Protein AF-I5BXK4-F1 (afdb_monomer_lite)

Secondary structure (DSSP, 8-state):
--EEEEE-TTSHHHHHHHHHHHHSS-SEEEEEESS--S---TTEEEEE--GGGGGG--HHHHHHHH-TTSTTHHHHHHH--

Structure (mmCIF, N/CA/C/O backbone):
data_AF-I5BXK4-F1
#
_entry.id   AF-I5BXK4-F1
#
loop_
_atom_site.group_PDB
_atom_site.id
_atom_site.type_symbol
_atom_site.label_atom_id
_atom_site.label_alt_id
_atom_site.label_comp_id
_atom_site.label_asym_id
_atom_site.label_entity_id
_atom_site.label_seq_id
_atom_site.pdbx_PDB_ins_code
_atom_site.Cartn_x
_atom_site.Cartn_y
_atom_site.Cartn_z
_atom_site.occupancy
_atom_site.B_iso_or_equiv
_atom_site.auth_seq_id
_atom_site.auth_comp_id
_atom_site.auth_asym_id
_atom_site.auth_atom_id
_atom_site.pdbx_PDB_model_num
ATOM 1 N N . MET A 1 1 ? -11.149 -10.202 5.951 1.00 84.75 1 MET A N 1
ATOM 2 C CA . MET A 1 1 ? -9.922 -9.394 5.922 1.00 84.75 1 MET A CA 1
ATOM 3 C C . MET A 1 1 ? -9.751 -8.840 4.523 1.00 84.75 1 MET A C 1
ATOM 5 O O . MET A 1 1 ? -9.841 -9.606 3.570 1.00 84.75 1 MET A O 1
ATOM 9 N N . LYS A 1 2 ? -9.605 -7.526 4.390 1.00 91.81 2 LYS A N 1
ATOM 10 C CA . LYS A 1 2 ? -9.487 -6.830 3.110 1.00 91.81 2 LYS A CA 1
ATOM 11 C C . LYS A 1 2 ? -8.155 -6.101 3.063 1.00 91.81 2 LYS A C 1
ATOM 13 O O . LYS A 1 2 ? -7.924 -5.162 3.823 1.00 91.81 2 LYS A O 1
ATOM 18 N N . ILE A 1 3 ? -7.288 -6.554 2.166 1.00 94.12 3 ILE A N 1
ATOM 19 C CA . ILE A 1 3 ? -5.970 -5.965 1.943 1.00 94.12 3 ILE A CA 1
ATOM 20 C C . ILE A 1 3 ? -5.994 -5.318 0.564 1.00 94.12 3 ILE A C 1
ATOM 22 O O . ILE A 1 3 ? -6.187 -5.998 -0.443 1.00 94.12 3 ILE A O 1
ATOM 26 N N . ALA A 1 4 ? -5.814 -4.002 0.517 1.00 95.06 4 ALA A N 1
ATOM 27 C CA . ALA A 1 4 ? -5.717 -3.275 -0.738 1.00 95.06 4 ALA A CA 1
ATOM 28 C C . ALA A 1 4 ? -4.252 -3.149 -1.158 1.00 95.06 4 ALA A C 1
ATOM 30 O O . ALA A 1 4 ? -3.413 -2.673 -0.396 1.00 95.06 4 ALA A O 1
ATOM 31 N N . LEU A 1 5 ? -3.948 -3.540 -2.392 1.00 94.00 5 LEU A N 1
ATOM 32 C CA . LEU A 1 5 ? -2.635 -3.362 -3.008 1.00 94.00 5 LEU A CA 1
ATOM 33 C C . LEU A 1 5 ? -2.736 -2.190 -3.987 1.00 94.00 5 LEU A C 1
ATOM 35 O O . LEU A 1 5 ? -3.594 -2.193 -4.869 1.00 94.00 5 LEU A O 1
ATOM 39 N N . ILE A 1 6 ? -1.868 -1.188 -3.854 1.00 94.06 6 ILE A N 1
ATOM 40 C CA . ILE A 1 6 ? -1.842 -0.038 -4.760 1.00 94.06 6 ILE A CA 1
ATOM 41 C C . ILE A 1 6 ? -0.435 0.198 -5.300 1.00 94.06 6 ILE A C 1
ATOM 43 O O . ILE A 1 6 ? 0.506 0.454 -4.554 1.00 94.06 6 ILE A O 1
ATOM 47 N N . ALA A 1 7 ? -0.290 0.144 -6.621 1.00 92.75 7 ALA A N 1
ATOM 48 C CA . ALA A 1 7 ? 0.935 0.531 -7.308 1.00 92.75 7 ALA A CA 1
ATOM 49 C C . ALA A 1 7 ? 0.817 1.973 -7.819 1.00 92.75 7 ALA A C 1
ATOM 51 O O . ALA A 1 7 ? -0.209 2.372 -8.368 1.00 92.75 7 ALA A O 1
ATOM 52 N N . GLY A 1 8 ? 1.872 2.773 -7.652 1.00 88.56 8 GLY A N 1
ATOM 53 C CA . GLY A 1 8 ? 1.897 4.142 -8.178 1.00 88.56 8 GLY A CA 1
ATOM 54 C C . GLY A 1 8 ? 1.096 5.156 -7.354 1.00 88.56 8 GLY A C 1
ATOM 55 O O . GLY A 1 8 ? 0.636 6.164 -7.892 1.00 88.56 8 GLY A O 1
ATOM 56 N N . ALA A 1 9 ? 0.984 4.948 -6.039 1.00 88.94 9 ALA A N 1
ATOM 57 C CA . ALA A 1 9 ? 0.282 5.852 -5.122 1.00 88.94 9 ALA A CA 1
ATOM 58 C C . ALA A 1 9 ? 0.875 7.280 -5.040 1.00 88.94 9 ALA A C 1
ATOM 60 O O . ALA A 1 9 ? 0.257 8.178 -4.476 1.00 88.94 9 ALA A O 1
ATOM 61 N N . THR A 1 10 ? 2.048 7.529 -5.635 1.00 86.69 10 THR A N 1
ATOM 62 C CA . THR A 1 10 ? 2.626 8.877 -5.787 1.00 86.69 10 THR A CA 1
ATOM 63 C C . THR A 1 10 ? 2.033 9.680 -6.946 1.00 86.69 10 THR A C 1
ATOM 65 O O . THR A 1 10 ? 2.234 10.891 -7.000 1.00 86.69 10 THR A O 1
ATOM 68 N N . GLY A 1 11 ? 1.358 9.031 -7.901 1.00 89.38 11 GLY A N 1
ATOM 69 C CA . GLY A 1 11 ? 0.664 9.711 -8.997 1.00 89.38 11 GLY A CA 1
ATOM 70 C C . GLY A 1 11 ? -0.625 10.386 -8.524 1.00 89.38 11 GLY A C 1
ATOM 71 O O . GLY A 1 11 ? -1.121 10.090 -7.445 1.00 89.38 11 GLY A O 1
ATOM 72 N N . MET A 1 12 ? -1.204 11.270 -9.339 1.00 91.44 12 MET A N 1
ATOM 73 C CA . MET A 1 12 ? -2.422 12.011 -8.971 1.00 91.44 12 MET A CA 1
ATOM 74 C C . MET A 1 12 ? -3.593 11.078 -8.628 1.00 91.44 12 MET A C 1
ATOM 76 O O . MET A 1 12 ? -4.177 11.178 -7.552 1.00 91.44 12 MET A O 1
ATOM 80 N N . VAL A 1 13 ? -3.882 10.125 -9.519 1.00 93.88 13 VAL A N 1
ATOM 81 C CA . VAL A 1 13 ? -4.959 9.143 -9.327 1.00 93.88 13 VAL A CA 1
ATOM 82 C C . VAL A 1 13 ? -4.633 8.202 -8.172 1.00 93.88 13 VAL A C 1
ATOM 84 O O . VAL A 1 13 ? -5.459 8.009 -7.287 1.00 93.88 13 VAL A O 1
ATOM 87 N N . GLY A 1 14 ? -3.409 7.666 -8.140 1.00 93.25 14 GLY A N 1
ATOM 88 C CA . GLY A 1 14 ? -2.979 6.748 -7.088 1.00 93.25 14 GLY A CA 1
ATOM 89 C C . GLY A 1 14 ? -3.024 7.382 -5.697 1.00 93.25 14 GLY A C 1
ATOM 90 O O . GLY A 1 14 ? -3.433 6.732 -4.743 1.00 93.25 14 GLY A O 1
ATOM 91 N N . LYS A 1 15 ? -2.678 8.667 -5.581 1.00 93.25 15 LYS A N 1
ATOM 92 C CA . LYS A 1 15 ? -2.748 9.405 -4.319 1.00 93.25 15 LYS A CA 1
ATOM 93 C C . LYS A 1 15 ? -4.191 9.564 -3.850 1.00 93.25 15 LYS A C 1
ATOM 95 O O . LYS A 1 15 ? -4.467 9.333 -2.679 1.00 93.25 15 LYS A O 1
ATOM 100 N N . GLN A 1 16 ? -5.111 9.912 -4.750 1.00 95.06 16 GLN A N 1
ATOM 101 C CA . GLN A 1 16 ? -6.527 10.035 -4.398 1.00 95.06 16 GLN A CA 1
ATOM 102 C C . GLN A 1 16 ? -7.145 8.681 -4.029 1.00 95.06 16 GLN A C 1
ATOM 104 O O . GLN A 1 16 ? -7.857 8.585 -3.032 1.00 95.06 16 GLN A O 1
ATOM 109 N N . ALA A 1 17 ? -6.832 7.629 -4.788 1.00 95.44 17 ALA A N 1
ATOM 110 C CA . ALA A 1 17 ? -7.264 6.269 -4.484 1.00 95.44 17 ALA A CA 1
ATOM 111 C C . ALA A 1 17 ? -6.710 5.790 -3.133 1.00 95.44 17 ALA A C 1
ATOM 113 O O . ALA A 1 17 ? -7.448 5.202 -2.352 1.00 95.44 17 ALA A O 1
ATOM 114 N N . LEU A 1 18 ? -5.446 6.099 -2.818 1.00 95.19 18 LEU A N 1
ATOM 115 C CA . LEU A 1 18 ? -4.854 5.795 -1.517 1.00 95.19 18 LEU A CA 1
ATOM 116 C C . LEU A 1 18 ? -5.668 6.419 -0.379 1.00 95.19 18 LEU A C 1
ATOM 118 O O . LEU A 1 18 ? -6.024 5.701 0.545 1.00 95.19 18 LEU A O 1
ATOM 122 N N . TYR A 1 19 ? -6.000 7.712 -0.445 1.00 94.81 19 TYR A N 1
ATOM 123 C CA . TYR A 1 19 ? -6.804 8.347 0.608 1.00 94.81 19 TYR A CA 1
ATOM 124 C C . TYR A 1 19 ? -8.168 7.674 0.784 1.00 94.81 19 TYR A C 1
ATOM 126 O O . TYR A 1 19 ? -8.547 7.364 1.907 1.00 94.81 19 TYR A O 1
ATOM 134 N N . GLN A 1 20 ? -8.858 7.356 -0.314 1.00 95.25 20 GLN A N 1
ATOM 135 C CA . GLN A 1 20 ? -10.142 6.651 -0.244 1.00 95.25 20 GLN A CA 1
ATOM 136 C C . GLN A 1 20 ? -10.010 5.250 0.365 1.00 95.25 20 GLN A C 1
ATOM 138 O O . GLN A 1 20 ? -10.872 4.825 1.127 1.00 95.25 20 GLN A O 1
ATOM 143 N N . LEU A 1 21 ? -8.927 4.532 0.058 1.00 95.75 21 LEU A N 1
ATOM 144 C CA . LEU A 1 21 ? -8.662 3.213 0.630 1.00 95.75 21 LEU A CA 1
ATOM 145 C C . LEU A 1 21 ? -8.340 3.285 2.126 1.00 95.75 21 LEU A C 1
ATOM 147 O O . LEU A 1 21 ? -8.762 2.401 2.869 1.00 95.75 21 LEU A O 1
ATOM 151 N N . LEU A 1 22 ? -7.635 4.324 2.583 1.00 94.69 22 LEU A N 1
ATOM 152 C CA . LEU A 1 22 ? -7.345 4.514 4.009 1.00 94.69 22 LEU A CA 1
ATOM 153 C C . LEU A 1 22 ? -8.618 4.775 4.828 1.00 94.69 22 LEU A C 1
ATOM 155 O O . LEU A 1 22 ? -8.721 4.265 5.946 1.00 94.69 22 LEU A O 1
ATOM 159 N N . ASP A 1 23 ? -9.594 5.469 4.238 1.00 95.38 23 ASP A N 1
ATOM 160 C CA . ASP A 1 23 ? -10.912 5.728 4.836 1.00 95.38 23 ASP A CA 1
ATOM 161 C C . ASP A 1 23 ? -11.901 4.558 4.672 1.00 95.38 23 ASP A C 1
ATOM 163 O O . ASP A 1 23 ? -12.969 4.544 5.286 1.00 95.38 23 ASP A O 1
ATOM 167 N N . SER A 1 24 ? -11.567 3.564 3.847 1.00 95.19 24 SER A N 1
ATOM 168 C CA . SER A 1 24 ? -12.430 2.411 3.586 1.00 95.19 24 SER A CA 1
ATOM 169 C C . SER A 1 24 ? -12.386 1.355 4.700 1.00 95.19 24 SER A C 1
ATOM 171 O O . SER A 1 24 ? -11.604 1.425 5.658 1.00 95.19 24 SER A O 1
ATOM 173 N N . ASP A 1 25 ? -13.202 0.312 4.535 1.00 94.12 25 ASP A N 1
ATOM 174 C CA . ASP A 1 25 ? -13.236 -0.860 5.413 1.00 94.12 25 ASP A CA 1
ATOM 175 C C . ASP A 1 25 ? -12.057 -1.829 5.216 1.00 94.12 25 ASP A C 1
ATOM 177 O O . ASP A 1 25 ? -12.066 -2.932 5.758 1.00 94.12 25 ASP A O 1
ATOM 181 N N . CYS A 1 26 ? -11.028 -1.423 4.465 1.00 94.69 26 CYS A N 1
ATOM 182 C CA . CYS A 1 26 ? -9.787 -2.177 4.373 1.00 94.69 26 CYS A CA 1
ATOM 183 C C . CYS A 1 26 ? -9.078 -2.233 5.731 1.00 94.69 26 CYS A C 1
ATOM 185 O O . CYS A 1 26 ? -9.010 -1.240 6.468 1.00 94.69 26 CYS A O 1
ATOM 187 N N . ASP A 1 27 ? -8.499 -3.395 6.018 1.00 93.69 27 ASP A N 1
ATOM 188 C CA . ASP A 1 27 ? -7.696 -3.651 7.212 1.00 93.69 27 ASP A CA 1
ATOM 189 C C . ASP A 1 27 ? -6.254 -3.158 7.009 1.00 93.69 27 ASP A C 1
ATOM 191 O O . ASP A 1 27 ? -5.644 -2.601 7.920 1.00 93.69 27 ASP A O 1
ATOM 195 N N . ALA A 1 28 ? -5.726 -3.306 5.788 1.00 94.19 28 ALA A N 1
ATOM 196 C CA . ALA A 1 28 ? -4.413 -2.803 5.397 1.00 94.19 28 ALA A CA 1
ATOM 197 C C . ALA A 1 28 ? -4.391 -2.302 3.952 1.00 94.19 28 ALA A C 1
ATOM 199 O O . ALA A 1 28 ? -5.074 -2.827 3.071 1.00 94.19 28 ALA A O 1
ATOM 200 N N . VAL A 1 29 ? -3.542 -1.306 3.710 1.00 95.25 29 VAL A N 1
ATOM 201 C CA . VAL A 1 29 ? -3.217 -0.783 2.388 1.00 95.25 29 VAL A CA 1
ATOM 202 C C . VAL A 1 29 ? -1.712 -0.894 2.180 1.00 95.25 29 VAL A C 1
ATOM 204 O O . VAL A 1 29 ? -0.920 -0.287 2.902 1.00 95.25 29 VAL A O 1
ATOM 207 N N . LEU A 1 30 ? -1.324 -1.669 1.174 1.00 94.31 30 LEU A N 1
ATOM 208 C CA . LEU A 1 30 ? 0.055 -1.898 0.769 1.00 94.31 3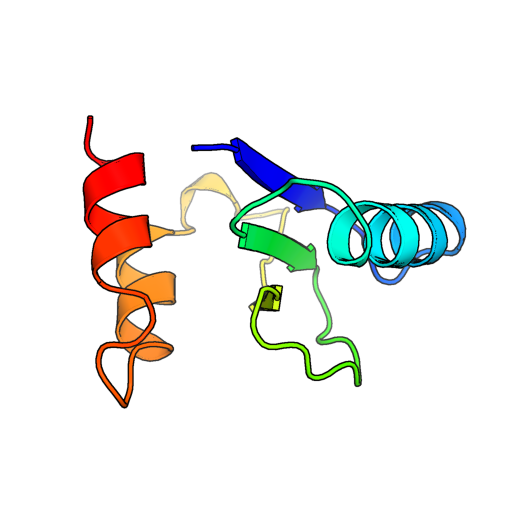0 LEU A CA 1
ATOM 209 C C . LEU A 1 30 ? 0.355 -1.050 -0.465 1.00 94.31 30 LEU A C 1
ATOM 211 O O . LEU A 1 30 ? -0.157 -1.304 -1.555 1.00 94.31 30 LEU A O 1
ATOM 215 N N . SER A 1 31 ? 1.179 -0.022 -0.288 1.00 94.50 31 SER A N 1
ATOM 216 C CA . SER A 1 31 ? 1.574 0.886 -1.362 1.00 94.50 31 SER A CA 1
ATOM 217 C C . SER A 1 31 ? 2.930 0.497 -1.934 1.00 94.50 31 SER A C 1
ATOM 219 O O . SER A 1 31 ? 3.930 0.530 -1.223 1.00 94.50 31 SER A O 1
ATOM 221 N N . PHE A 1 32 ? 2.985 0.255 -3.240 1.00 93.56 32 PHE A N 1
ATOM 222 C CA . PHE A 1 32 ? 4.205 -0.033 -3.988 1.00 93.56 32 PHE A CA 1
ATOM 223 C C . PHE A 1 32 ? 4.551 1.142 -4.898 1.00 93.56 32 PHE A C 1
ATOM 225 O O . PHE A 1 32 ? 3.743 1.605 -5.711 1.00 93.56 32 PHE A O 1
ATOM 232 N N . GLY A 1 33 ? 5.774 1.641 -4.788 1.00 91.56 33 GLY A N 1
ATOM 233 C CA . GLY A 1 33 ? 6.232 2.749 -5.613 1.00 91.56 33 GLY A CA 1
ATOM 234 C C . GLY A 1 33 ? 7.744 2.844 -5.645 1.00 91.56 33 GLY A C 1
ATOM 235 O O . GLY A 1 33 ? 8.428 2.245 -4.835 1.00 91.56 33 GLY A O 1
ATOM 236 N N . ARG A 1 34 ? 8.290 3.657 -6.549 1.00 89.44 34 ARG A N 1
ATOM 237 C CA . ARG A 1 34 ? 9.740 3.934 -6.578 1.00 89.44 34 ARG A CA 1
ATOM 238 C C . ARG A 1 34 ? 10.174 4.993 -5.558 1.00 89.44 34 ARG A C 1
ATOM 240 O O . ARG A 1 34 ? 11.354 5.306 -5.454 1.00 89.44 34 ARG A O 1
ATOM 247 N N . ARG A 1 35 ? 9.217 5.621 -4.870 1.00 87.06 35 ARG A N 1
ATOM 248 C CA . ARG A 1 35 ? 9.432 6.697 -3.896 1.00 87.06 35 ARG A CA 1
ATOM 249 C C . ARG A 1 35 ? 8.440 6.543 -2.755 1.00 87.06 35 ARG A C 1
ATOM 251 O O . ARG A 1 35 ? 7.287 6.190 -2.993 1.00 87.06 35 ARG A O 1
ATOM 258 N N . GLN A 1 36 ? 8.885 6.864 -1.548 1.00 84.38 36 GLN A N 1
ATOM 259 C CA . GLN A 1 36 ? 8.039 6.848 -0.364 1.00 84.38 36 GLN A CA 1
ATOM 260 C C . GLN A 1 36 ? 7.154 8.101 -0.312 1.00 84.38 36 GLN A C 1
ATOM 262 O O . GLN A 1 36 ? 7.600 9.209 -0.620 1.00 84.38 36 GLN A O 1
ATOM 267 N N . LEU A 1 37 ? 5.895 7.931 0.086 1.00 85.94 37 LEU A N 1
ATOM 268 C CA . LEU A 1 37 ? 4.979 9.030 0.369 1.00 85.94 37 LEU A CA 1
ATOM 269 C C . LEU A 1 37 ? 5.215 9.544 1.787 1.00 85.94 37 LEU A C 1
ATOM 271 O O . LEU A 1 37 ? 5.375 8.765 2.728 1.00 85.94 37 LEU A O 1
ATOM 275 N N . GLN A 1 38 ? 5.129 10.861 1.962 1.00 87.06 38 GLN A N 1
ATOM 276 C CA . GLN A 1 38 ? 5.161 11.514 3.276 1.00 87.06 38 GLN A CA 1
ATOM 277 C C . GLN A 1 38 ? 3.804 11.398 3.997 1.00 87.06 38 GLN A C 1
ATOM 279 O O . GLN A 1 38 ? 3.247 12.383 4.468 1.00 87.06 38 GLN A O 1
ATOM 284 N N . ILE A 1 39 ? 3.237 10.192 4.032 1.00 88.88 39 ILE A N 1
ATOM 285 C CA . ILE A 1 39 ? 1.965 9.876 4.687 1.00 88.88 39 ILE A CA 1
ATOM 286 C C . ILE A 1 39 ? 2.249 8.804 5.735 1.00 88.88 39 ILE A C 1
ATOM 288 O O . ILE A 1 39 ? 2.820 7.759 5.421 1.00 88.88 39 ILE A O 1
ATOM 292 N N . LYS A 1 40 ? 1.848 9.059 6.981 1.00 86.81 40 LYS A N 1
ATOM 293 C CA . LYS A 1 40 ? 1.875 8.074 8.066 1.00 86.81 40 LYS A CA 1
ATOM 294 C C . LYS A 1 40 ? 0.439 7.725 8.427 1.00 86.81 40 LYS A C 1
ATOM 296 O O . LYS A 1 40 ? -0.341 8.621 8.729 1.00 86.81 40 LYS A O 1
ATOM 301 N N . HIS A 1 41 ? 0.099 6.444 8.374 1.00 91.25 41 HIS A N 1
ATOM 302 C CA . HIS A 1 41 ? -1.228 5.946 8.720 1.00 91.25 41 HIS A CA 1
ATOM 303 C C . HIS A 1 41 ? -1.099 4.528 9.283 1.00 91.25 41 HIS A C 1
ATOM 305 O O . HIS A 1 41 ? -0.268 3.765 8.798 1.00 91.25 41 HIS A O 1
ATOM 311 N N . ASN A 1 42 ? -1.909 4.167 10.283 1.00 89.75 42 ASN A N 1
ATOM 312 C CA . ASN A 1 42 ? -1.819 2.859 10.952 1.00 89.75 42 ASN A CA 1
ATOM 313 C C . ASN A 1 42 ? -2.108 1.682 10.004 1.00 89.75 42 ASN A C 1
ATOM 315 O O . ASN A 1 42 ? -1.485 0.640 10.127 1.00 89.75 42 ASN A O 1
ATOM 319 N N . LYS A 1 43 ? -3.001 1.874 9.027 1.00 93.38 43 LYS A N 1
ATOM 320 C CA . LYS A 1 43 ? -3.323 0.898 7.974 1.00 93.38 43 LYS A CA 1
ATOM 321 C C . LYS A 1 43 ? -2.358 0.909 6.782 1.00 93.38 43 LYS A C 1
ATOM 323 O O . LYS A 1 43 ? -2.508 0.075 5.899 1.00 93.38 43 LYS A O 1
ATOM 328 N N . LEU A 1 44 ? -1.426 1.864 6.693 1.00 93.25 44 LEU A N 1
ATOM 329 C CA . LEU A 1 44 ? -0.593 2.043 5.500 1.00 93.25 44 LEU A CA 1
ATOM 330 C C . LEU A 1 44 ? 0.800 1.462 5.698 1.00 93.25 44 LEU A C 1
ATOM 332 O O . LEU A 1 44 ? 1.586 1.975 6.496 1.00 93.25 44 LEU A O 1
ATOM 336 N N . LEU A 1 45 ? 1.147 0.498 4.855 1.00 92.69 45 LEU A N 1
ATOM 337 C CA . LEU A 1 45 ? 2.505 -0.002 4.727 1.00 92.69 45 LEU A CA 1
ATOM 338 C C . LEU A 1 45 ? 3.026 0.313 3.321 1.00 92.69 45 LEU A C 1
ATOM 340 O O . LEU A 1 45 ? 2.364 0.059 2.317 1.00 92.69 45 LEU A O 1
ATOM 344 N N . GLN A 1 46 ? 4.195 0.946 3.246 1.00 92.81 46 GLN A N 1
ATOM 345 C CA . GLN A 1 46 ? 4.755 1.442 1.989 1.00 92.81 46 GLN A CA 1
ATOM 346 C C . GLN A 1 46 ? 6.054 0.724 1.654 1.00 92.81 46 GLN A C 1
ATOM 348 O O . GLN A 1 46 ? 6.963 0.690 2.485 1.00 92.81 46 GLN A O 1
ATOM 353 N N . PHE A 1 47 ? 6.176 0.252 0.419 1.00 92.19 47 PHE A N 1
ATOM 354 C CA . PHE A 1 47 ? 7.356 -0.420 -0.103 1.00 92.19 47 PHE A CA 1
ATOM 355 C C . PHE A 1 47 ? 7.946 0.343 -1.281 1.00 92.19 47 PHE A C 1
ATOM 357 O O . PHE A 1 47 ? 7.241 0.728 -2.221 1.00 92.19 47 PHE A O 1
ATOM 364 N N . THR A 1 48 ? 9.263 0.526 -1.225 1.00 91.12 48 THR A N 1
ATOM 365 C CA . THR A 1 48 ? 10.028 1.034 -2.356 1.00 91.12 48 THR A CA 1
ATOM 366 C C . THR A 1 48 ? 10.380 -0.142 -3.254 1.00 91.12 48 THR A C 1
ATOM 368 O O . THR A 1 48 ? 11.164 -0.995 -2.855 1.00 91.12 48 THR A O 1
ATOM 371 N N . VAL A 1 49 ? 9.795 -0.195 -4.448 1.00 91.00 49 VAL A N 1
ATOM 372 C CA . VAL A 1 49 ? 9.990 -1.286 -5.408 1.00 91.00 49 VAL A CA 1
ATOM 373 C C . VAL A 1 49 ? 10.465 -0.731 -6.737 1.00 91.00 49 VAL A C 1
ATOM 375 O O . VAL A 1 49 ? 9.904 0.234 -7.2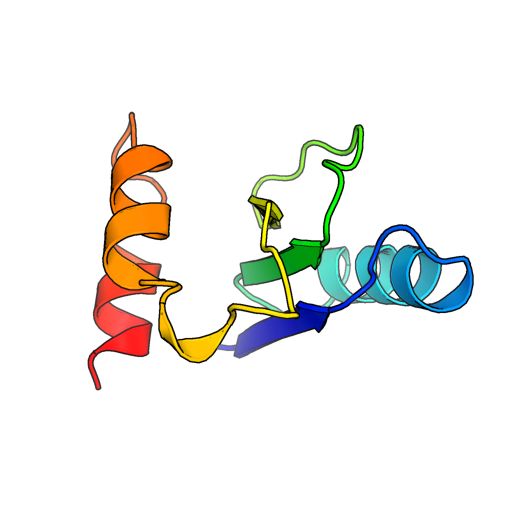67 1.00 91.00 49 VAL A O 1
ATOM 378 N N . ASP A 1 50 ? 11.489 -1.373 -7.291 1.00 90.19 50 ASP A N 1
ATOM 379 C CA . ASP A 1 50 ? 11.842 -1.216 -8.692 1.00 90.19 50 ASP A CA 1
ATOM 380 C C . ASP A 1 50 ? 11.002 -2.176 -9.539 1.00 90.19 50 ASP A C 1
ATOM 382 O O . ASP A 1 50 ? 11.245 -3.380 -9.587 1.00 90.19 50 ASP A O 1
ATOM 386 N N . PHE A 1 51 ? 10.001 -1.631 -10.229 1.00 87.69 51 PHE A N 1
ATOM 387 C CA . PHE A 1 51 ? 9.105 -2.419 -11.074 1.00 87.69 51 PHE A CA 1
ATOM 388 C C . PHE A 1 51 ? 9.814 -3.095 -12.254 1.00 87.69 51 PHE A C 1
ATOM 390 O O . PHE A 1 51 ? 9.284 -4.065 -12.788 1.00 87.69 51 PHE A O 1
ATOM 397 N N . THR A 1 52 ? 11.005 -2.632 -12.655 1.00 90.31 52 THR A N 1
ATOM 398 C CA . THR A 1 52 ? 11.791 -3.306 -13.704 1.00 90.31 52 THR A CA 1
ATOM 399 C C . THR A 1 52 ? 12.390 -4.628 -13.225 1.00 90.31 52 THR A C 1
ATOM 401 O O . THR A 1 52 ? 12.691 -5.494 -14.042 1.00 90.31 52 THR A O 1
ATOM 404 N N . ARG A 1 53 ? 12.506 -4.808 -11.903 1.00 90.44 53 ARG A N 1
ATOM 405 C CA . ARG A 1 53 ? 13.036 -5.999 -11.229 1.00 90.44 53 ARG A CA 1
ATOM 406 C C . ARG A 1 53 ? 12.033 -6.577 -10.231 1.00 90.44 53 ARG A C 1
ATOM 408 O O . ARG A 1 53 ? 12.413 -7.149 -9.219 1.00 90.44 53 ARG A O 1
ATOM 415 N N . VAL A 1 54 ? 10.736 -6.427 -10.504 1.00 87.00 54 VAL A N 1
ATOM 416 C CA . VAL A 1 54 ? 9.676 -6.841 -9.568 1.00 87.00 54 VAL A CA 1
ATOM 417 C C . VAL A 1 54 ? 9.713 -8.339 -9.247 1.00 87.00 54 VAL A C 1
ATOM 419 O O . VAL A 1 54 ? 9.320 -8.727 -8.156 1.00 87.00 54 VAL A O 1
ATOM 422 N N . ALA A 1 55 ? 10.227 -9.169 -10.160 1.00 88.75 55 ALA A N 1
ATOM 423 C CA . ALA A 1 55 ? 10.414 -10.602 -9.929 1.00 88.75 55 ALA A CA 1
ATOM 424 C C . ALA A 1 55 ? 11.409 -10.907 -8.793 1.00 88.75 55 ALA A C 1
ATOM 426 O O . ALA A 1 55 ? 11.307 -11.956 -8.168 1.00 88.75 55 ALA A O 1
ATOM 427 N N . ASP A 1 56 ? 12.325 -9.980 -8.503 1.00 89.88 56 ASP A N 1
ATOM 428 C CA . ASP A 1 56 ? 13.303 -10.104 -7.419 1.00 89.88 56 ASP A CA 1
ATOM 429 C C . ASP A 1 56 ? 12.734 -9.603 -6.076 1.00 89.88 56 ASP A C 1
ATOM 431 O O . ASP A 1 56 ? 13.390 -9.712 -5.041 1.00 89.88 56 ASP A O 1
ATOM 435 N N . PHE A 1 57 ? 11.541 -8.995 -6.071 1.00 89.75 57 PHE A N 1
ATOM 436 C CA . PHE A 1 57 ? 10.977 -8.379 -4.876 1.00 89.75 57 PHE A CA 1
ATOM 437 C C . PHE A 1 57 ? 10.297 -9.419 -3.980 1.00 89.75 57 PHE A C 1
ATOM 439 O O . PHE A 1 57 ? 9.248 -9.965 -4.322 1.00 89.75 57 PHE A O 1
ATOM 446 N N . ASN A 1 58 ? 10.861 -9.635 -2.790 1.00 90.06 58 ASN A N 1
ATOM 447 C CA . ASN A 1 58 ? 10.276 -10.492 -1.767 1.00 90.06 58 ASN A CA 1
ATOM 448 C C . ASN A 1 58 ? 9.399 -9.676 -0.803 1.00 90.06 58 ASN A C 1
ATOM 450 O O . ASN A 1 58 ? 9.889 -8.932 0.049 1.00 90.06 58 ASN A O 1
ATOM 454 N N . LEU A 1 59 ? 8.080 -9.832 -0.937 1.00 87.56 59 LEU A N 1
ATOM 455 C CA . LEU A 1 59 ? 7.110 -9.134 -0.096 1.00 87.56 59 LEU A CA 1
ATOM 456 C C . LEU A 1 59 ? 7.183 -9.572 1.374 1.00 87.56 59 LEU A C 1
ATOM 458 O O . LEU A 1 59 ? 7.026 -8.733 2.259 1.00 87.56 59 LEU A O 1
ATOM 462 N N . GLU A 1 60 ? 7.425 -10.854 1.649 1.00 87.31 60 GLU A N 1
ATOM 463 C CA . GLU A 1 60 ? 7.479 -11.361 3.024 1.00 87.31 60 GLU A CA 1
ATOM 464 C C . GLU A 1 60 ? 8.655 -10.757 3.790 1.00 87.31 60 GLU A C 1
ATOM 466 O O . GLU A 1 60 ? 8.491 -10.282 4.916 1.00 87.31 60 GL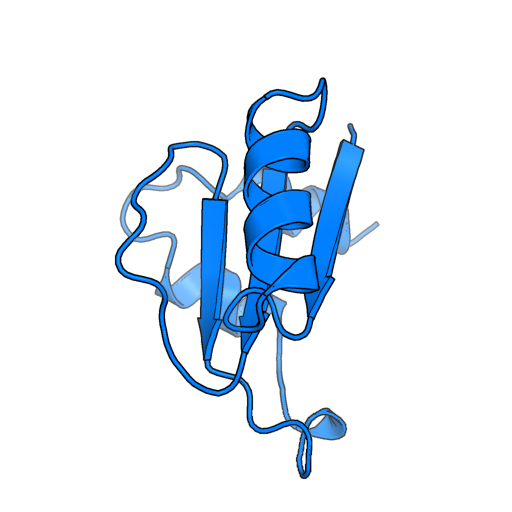U A O 1
ATOM 471 N N . GLU A 1 61 ? 9.825 -10.730 3.153 1.00 88.19 61 GLU A N 1
ATOM 472 C CA . GLU A 1 61 ? 11.044 -10.139 3.704 1.00 88.19 61 GLU A CA 1
ATOM 473 C C . GLU A 1 61 ? 10.862 -8.632 3.932 1.00 88.19 61 GLU A C 1
ATOM 475 O O . GLU A 1 61 ? 11.121 -8.124 5.024 1.00 88.19 61 GLU A O 1
ATOM 480 N N . ALA A 1 62 ? 10.276 -7.927 2.959 1.00 89.38 62 ALA A N 1
ATOM 481 C CA . ALA A 1 62 ? 9.992 -6.501 3.078 1.00 89.38 62 ALA A CA 1
ATOM 482 C C . ALA A 1 62 ? 9.004 -6.170 4.218 1.00 89.38 62 ALA A C 1
ATOM 484 O O . ALA A 1 62 ? 9.119 -5.116 4.853 1.00 89.38 62 ALA A O 1
ATOM 485 N N . ILE A 1 63 ? 8.023 -7.042 4.493 1.00 88.88 63 ILE A N 1
ATOM 486 C CA . ILE A 1 63 ? 7.120 -6.895 5.646 1.00 88.88 63 ILE A CA 1
ATOM 487 C C . ILE A 1 63 ? 7.898 -7.087 6.951 1.00 88.88 63 ILE A C 1
ATOM 489 O O . ILE A 1 63 ? 7.713 -6.295 7.874 1.00 88.88 63 ILE A O 1
ATOM 493 N N . GLN A 1 64 ? 8.777 -8.092 7.033 1.00 85.62 64 GLN A N 1
ATOM 494 C CA . GLN A 1 64 ? 9.578 -8.357 8.233 1.00 85.62 64 GLN A CA 1
ATOM 495 C C . GLN A 1 64 ? 10.480 -7.180 8.605 1.00 85.62 64 GLN A C 1
ATOM 497 O O . GLN A 1 64 ? 10.465 -6.755 9.760 1.00 85.62 64 GLN A O 1
ATOM 502 N N . GLU A 1 65 ? 11.194 -6.598 7.637 1.00 86.50 65 GLU A N 1
ATOM 503 C CA . GLU A 1 65 ? 12.052 -5.428 7.871 1.00 86.50 65 GLU A CA 1
ATOM 504 C C . GLU A 1 65 ? 11.284 -4.248 8.479 1.00 86.5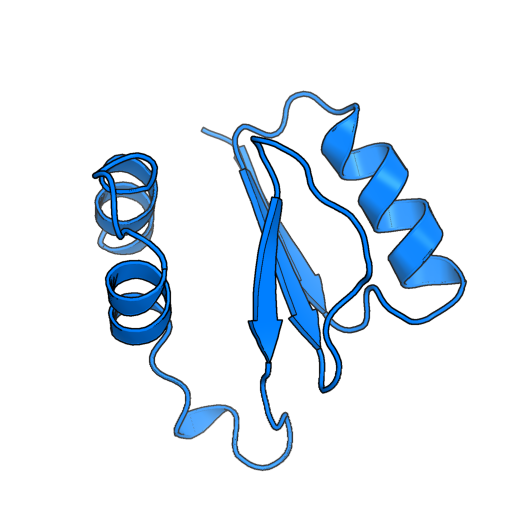0 65 GLU A C 1
ATOM 506 O O . GLU A 1 65 ? 11.817 -3.490 9.292 1.00 86.50 65 GLU A O 1
ATOM 511 N N . LYS A 1 66 ? 10.011 -4.087 8.101 1.00 81.88 66 LYS A N 1
ATOM 512 C CA . LYS A 1 66 ? 9.150 -3.004 8.592 1.00 81.88 66 LYS A CA 1
ATOM 513 C C . LYS A 1 66 ? 8.382 -3.357 9.859 1.00 81.88 66 LYS A C 1
ATOM 515 O O . LYS A 1 66 ? 7.773 -2.470 10.454 1.00 81.88 66 LYS A O 1
ATOM 520 N N . ASN A 1 67 ? 8.428 -4.610 10.304 1.00 78.62 67 ASN A N 1
ATOM 521 C CA . ASN A 1 67 ? 7.681 -5.102 11.457 1.00 78.62 67 ASN A CA 1
ATOM 522 C C . ASN A 1 67 ? 8.427 -4.899 12.788 1.00 78.62 67 ASN A C 1
ATOM 524 O O . ASN A 1 67 ? 8.347 -5.744 13.677 1.00 78.62 67 ASN A O 1
ATOM 528 N N . SER A 1 68 ? 9.138 -3.780 12.958 1.00 63.69 68 SER A N 1
ATOM 529 C CA . SER A 1 68 ? 10.013 -3.523 14.117 1.00 63.69 68 SER A CA 1
ATOM 530 C C . SER A 1 68 ? 9.306 -3.498 15.492 1.00 63.69 68 SER A C 1
ATOM 532 O O . SER A 1 68 ? 9.979 -3.316 16.501 1.00 63.69 68 SER A O 1
ATOM 534 N N . GLY A 1 69 ? 7.983 -3.703 15.557 1.00 64.06 69 GLY A N 1
ATOM 535 C CA . GLY A 1 69 ? 7.189 -3.807 16.790 1.00 64.06 69 GLY A CA 1
ATOM 536 C C . GLY A 1 69 ? 6.142 -4.934 16.815 1.00 64.06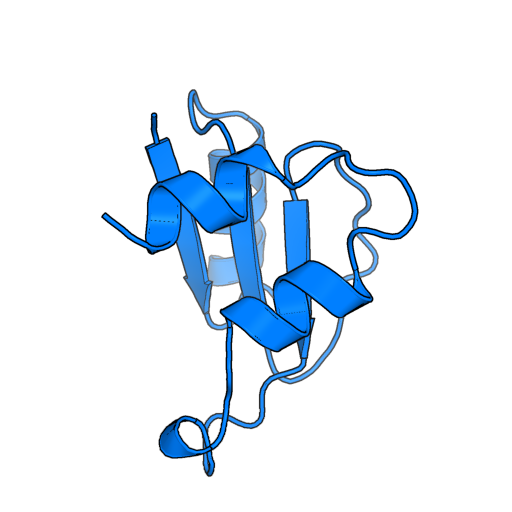 69 GLY A C 1
ATOM 537 O O . GLY A 1 69 ? 5.393 -5.027 17.780 1.00 64.06 69 GLY A O 1
ATOM 538 N N . GLY A 1 70 ? 6.067 -5.796 15.792 1.00 68.62 70 GLY A N 1
ATOM 539 C CA . GLY A 1 70 ? 5.084 -6.893 15.726 1.00 68.62 70 GLY A CA 1
ATOM 540 C C . GLY A 1 70 ? 3.702 -6.526 15.158 1.00 68.62 70 GLY A C 1
ATOM 541 O O . GLY A 1 70 ? 2.879 -7.426 14.960 1.00 68.62 70 GLY A O 1
ATOM 542 N N . ASP A 1 71 ? 3.468 -5.253 14.825 1.00 77.94 71 ASP A N 1
ATOM 543 C CA . ASP A 1 71 ? 2.193 -4.700 14.335 1.00 77.94 71 ASP A CA 1
ATOM 544 C C . ASP A 1 71 ? 1.653 -5.363 13.049 1.00 77.94 71 ASP A C 1
ATOM 546 O O . ASP A 1 71 ? 0.444 -5.380 12.812 1.00 77.94 71 ASP A O 1
ATOM 550 N N . TRP A 1 72 ? 2.526 -5.953 12.225 1.00 85.94 72 TRP A N 1
ATOM 551 C CA . TRP A 1 72 ? 2.178 -6.507 10.906 1.00 85.94 72 TRP A CA 1
ATOM 552 C C . TRP A 1 72 ? 2.249 -8.034 10.828 1.00 85.94 72 TRP A C 1
ATOM 554 O O . TRP A 1 72 ? 2.199 -8.614 9.744 1.00 85.94 72 TRP A O 1
ATOM 564 N N . THR A 1 73 ? 2.343 -8.718 11.969 1.00 85.00 73 THR A N 1
ATOM 565 C CA . THR A 1 73 ? 2.482 -10.186 12.011 1.00 85.00 73 THR A CA 1
ATOM 566 C C . THR A 1 73 ? 1.300 -10.901 11.348 1.00 85.00 73 THR A C 1
ATOM 568 O O . THR A 1 73 ? 1.489 -11.880 10.626 1.00 85.00 73 THR A O 1
ATOM 571 N N . TRP A 1 74 ? 0.088 -10.371 11.535 1.00 87.31 74 TRP A N 1
ATOM 572 C CA . TRP A 1 74 ? -1.132 -10.898 10.923 1.00 87.31 74 TRP A CA 1
ATOM 573 C C . TRP A 1 74 ? -1.124 -10.769 9.394 1.00 87.31 74 TRP A C 1
ATOM 575 O O . TRP A 1 74 ? -1.622 -11.655 8.708 1.00 87.31 74 TRP A O 1
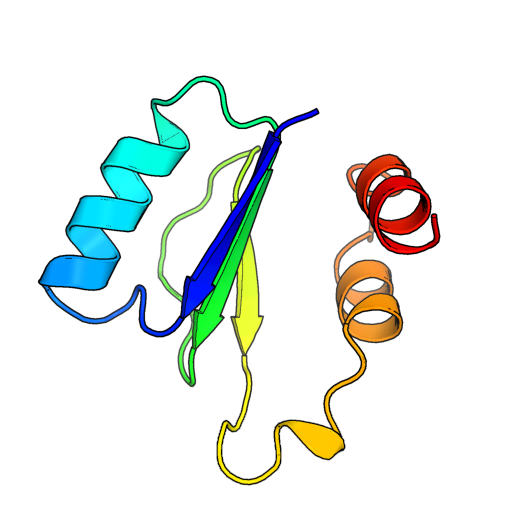ATOM 585 N N . LEU A 1 75 ? -0.515 -9.708 8.852 1.00 87.19 75 LEU A N 1
ATOM 586 C CA . LEU A 1 75 ? -0.449 -9.461 7.412 1.00 87.19 75 LEU A CA 1
ATOM 587 C C . LEU A 1 75 ? 0.435 -10.498 6.710 1.00 87.19 75 LEU A C 1
ATOM 589 O O . LEU A 1 75 ? 0.142 -10.905 5.593 1.00 87.19 75 LEU A O 1
ATOM 593 N N . ARG A 1 76 ? 1.500 -10.960 7.375 1.00 85.38 76 ARG A N 1
ATOM 594 C CA . ARG A 1 76 ? 2.337 -12.047 6.855 1.00 85.38 76 ARG A CA 1
ATOM 595 C C . ARG A 1 76 ? 1.563 -13.361 6.789 1.00 85.38 76 ARG A C 1
ATOM 597 O O . ARG A 1 76 ? 1.622 -14.036 5.773 1.00 85.38 76 ARG A O 1
ATOM 604 N N . LEU A 1 77 ? 0.830 -13.695 7.855 1.00 84.94 77 LEU A N 1
ATOM 605 C CA . LEU A 1 77 ? 0.006 -14.907 7.902 1.00 84.94 77 LEU A CA 1
ATOM 606 C C . LEU A 1 77 ? -1.057 -14.886 6.793 1.00 84.94 77 LEU A C 1
ATOM 608 O O . LEU A 1 77 ? -1.182 -15.844 6.042 1.00 84.94 77 LEU A O 1
ATOM 612 N N . ALA A 1 78 ? -1.726 -13.742 6.643 1.00 85.81 78 ALA A N 1
ATOM 613 C CA . ALA A 1 78 ? -2.737 -13.485 5.625 1.00 85.81 78 ALA A CA 1
ATOM 614 C C . ALA A 1 78 ? -2.269 -13.684 4.176 1.00 85.81 78 ALA A C 1
ATOM 616 O O . ALA A 1 78 ? -3.088 -13.962 3.309 1.00 85.81 78 ALA A O 1
ATOM 617 N N . LEU A 1 79 ? -0.984 -13.446 3.900 1.00 82.75 79 LEU A N 1
ATOM 618 C CA . LEU A 1 79 ? -0.397 -13.540 2.560 1.00 82.75 79 LEU A CA 1
ATOM 619 C C . LEU A 1 79 ? 0.247 -14.908 2.286 1.00 82.75 79 LEU A C 1
ATOM 621 O O . LEU A 1 79 ? 0.667 -15.152 1.158 1.00 82.75 79 LEU A O 1
ATOM 625 N N . SER A 1 80 ? 0.345 -15.767 3.306 1.00 77.50 80 SER A N 1
ATOM 626 C CA . SER A 1 80 ? 0.917 -17.117 3.212 1.00 77.50 80 SER A CA 1
ATOM 627 C C . SER A 1 80 ? -0.122 -18.232 3.017 1.00 77.50 80 SER A C 1
ATOM 629 O O . SER A 1 80 ? 0.267 -19.387 2.847 1.00 77.50 80 SER A O 1
ATOM 631 N N . GLU A 1 81 ? -1.416 -17.896 3.063 1.00 58.81 81 GLU A N 1
ATOM 632 C CA . GLU A 1 81 ? -2.556 -18.786 2.771 1.00 58.81 81 GLU A CA 1
ATOM 633 C C . GLU A 1 81 ? -3.000 -18.670 1.306 1.00 58.81 81 GLU A C 1
ATOM 635 O O . GLU A 1 81 ? -3.307 -19.727 0.707 1.00 58.81 81 GLU A O 1
#

pLDDT: mean 88.7, std 7.1, range [58.81, 95.75]

Foldseek 3Di:
DAEAEAEPCVDPVNVVVVVVCLVDPHQAYEYEYCDDDPDDDLRYDYDNDDPVVVVVDDPLVSQVVVCPPVSCVVVSVVVVD

InterPro domains:
  IPR036291 NAD(P)-binding domain superfamily [SSF51735] (1-57)

Sequence (81 aa):
MKIALIAGATGMVGKQALYQLLDSDCDAVLSFGRRQLQIKHNKLLQFTVDFTRVADFNLEEAIQEKNSGGDWTWLRLALSE

Organism: NCBI:txid1189621

Radius of gyration: 12.32 Å; chains: 1; bounding box: 26×31×30 Å